Protein AF-A0A4P7NX22-F1 (afdb_monomer)

Organism: Pyricularia oryzae (NCBI:txid318829)

Solvent-accessible surface area (backbone atoms only — not comparable to full-atom values): 8714 Å² total; per-residue (Å²): 142,81,87,80,81,76,83,66,70,64,61,62,64,61,59,71,66,60,75,72,75,70,81,75,67,77,67,79,34,65,34,40,32,27,63,70,50,69,69,62,35,51,74,52,48,17,48,28,57,76,39,20,75,77,36,66,87,38,42,28,25,34,30,74,44,62,66,64,42,49,56,50,46,44,70,78,40,64,80,51,58,35,30,36,38,38,45,44,50,52,32,59,65,42,36,50,27,45,52,52,47,48,75,69,40,96,62,45,74,42,55,78,43,50,36,38,66,48,21,74,59,27,54,40,48,38,39,40,28,47,29,39,35,42,40,44,70,97,52,81,69,46,75,45,75,39,91,67,39,52,89,67,49,84,134

Radius of gyration: 20.39 Å; Cα contacts (8 Å, |Δi|>4): 251; chains: 1; bounding box: 40×79×35 Å

pLDDT: mean 80.15, std 18.26, range [34.97, 96.5]

Secondary structure (DSSP, 8-state):
------TTHHHHHSGGG-------SS-S---EEES--HHHHHHTTEESHHHHTT-TT-EEEE-S-HHHHHHHHHHH-TT--EEEEEE-TT-HHHHHHHHHHHHH-TTTT-S-EEHHHHHHH--EEGGGEEEEEEE-TTS--EEEE-TT----S--

Mean predicted aligned error: 10.43 Å

Foldseek 3Di:
DDDDDDPPVVVVVVVVPPPPPPPPDQQQWKKKKWLDDPVLCVVVQHQALVSCVVCQQIWIAIDSDPVLRVVQCCVVPVQGKMKIWTFGCLPVQQVVLVVVVCVVDPCRRDGRHGSNVSNVRGDGGLLRTQWMWIDGRPDDIDIDGRPSHDHNDDD

Nearest PDB structures (foldseek):
  1s5b-assembly1_A  TM=5.454E-01  e=2.112E-03  Vibrio cholerae
  9d0t-assembly1_I  TM=1.877E-01  e=2.097E+00  Saccharomyces cerevisiae
  4eyy-assembly1_Q  TM=3.035E-01  e=6.833E+00  Legionella pneumophila str. Corby

Sequence (155 aa):
MPLPFPAFGLLLLSLLFCNVVAFTGPPKSIPVATKADPGLIEYYNGFNPKAALRMRQETIGINLDAGALAARWEKQNPQAIFYMYHFDSTDETAYAEMVSYVNHIDRWTEIDHDFQQFTLHVHIPWTSIKAHTKFVPGQQPETTENPAWVPKGGE

Structure (mmCIF, N/CA/C/O backbone):
data_AF-A0A4P7NX22-F1
#
_entry.id   AF-A0A4P7NX22-F1
#
loop_
_atom_site.group_PDB
_atom_site.id
_atom_site.type_symbol
_atom_site.label_atom_id
_atom_site.label_alt_id
_atom_site.label_comp_id
_atom_site.label_asym_id
_atom_site.label_entity_id
_atom_site.label_seq_id
_atom_site.pdbx_PDB_ins_code
_atom_site.Cartn_x
_atom_site.Cartn_y
_atom_site.Cartn_z
_atom_site.occupancy
_atom_site.B_iso_or_equiv
_atom_site.auth_seq_id
_atom_site.auth_comp_id
_atom_site.auth_asym_id
_atom_site.auth_atom_id
_atom_site.pdbx_PDB_model_num
ATOM 1 N N . MET A 1 1 ? -22.781 63.445 9.076 1.00 46.41 1 MET A N 1
ATOM 2 C CA . MET A 1 1 ? -22.284 62.065 8.904 1.00 46.41 1 MET A CA 1
ATOM 3 C C . MET A 1 1 ? -23.297 61.275 8.091 1.00 46.41 1 MET A C 1
ATOM 5 O O . MET A 1 1 ? -24.383 61.038 8.605 1.00 46.41 1 MET A O 1
ATOM 9 N N . PRO A 1 2 ? -22.976 60.918 6.840 1.00 45.72 2 PRO A N 1
ATOM 10 C CA . PRO A 1 2 ? -23.604 59.779 6.179 1.00 45.72 2 PRO A CA 1
ATOM 11 C C . PRO A 1 2 ? -22.545 58.796 5.643 1.00 45.72 2 PRO A C 1
ATOM 13 O O . PRO A 1 2 ? -21.565 59.200 5.022 1.00 45.72 2 PRO A O 1
ATOM 16 N N . LEU A 1 3 ? -22.756 57.502 5.879 1.00 56.25 3 LEU A N 1
ATOM 17 C CA . LEU A 1 3 ? -22.168 56.431 5.068 1.00 56.25 3 LEU A CA 1
ATOM 18 C C . LEU A 1 3 ? -23.014 56.278 3.797 1.00 56.25 3 LEU A C 1
ATOM 20 O O . LEU A 1 3 ? -24.237 56.428 3.861 1.00 56.25 3 LEU A O 1
ATOM 24 N N . PRO A 1 4 ? -22.390 55.919 2.666 1.00 52.97 4 PRO A N 1
ATOM 25 C CA . PRO A 1 4 ? -22.757 54.624 2.110 1.00 52.97 4 PRO A CA 1
ATOM 26 C C . PRO A 1 4 ? -21.563 53.820 1.581 1.00 52.97 4 PRO A C 1
ATOM 28 O O . PRO A 1 4 ? -20.581 54.337 1.056 1.00 52.97 4 PRO A O 1
ATOM 31 N N . PHE A 1 5 ? -21.719 52.510 1.737 1.00 56.72 5 PHE A N 1
ATOM 32 C CA . PHE A 1 5 ? -20.984 51.424 1.101 1.00 56.72 5 PHE A CA 1
ATOM 33 C C . PHE A 1 5 ? -20.751 51.623 -0.413 1.00 56.72 5 PHE A C 1
ATOM 35 O O . PHE A 1 5 ? -21.540 52.280 -1.091 1.00 56.72 5 PHE A O 1
ATOM 42 N N . PRO A 1 6 ? -19.790 50.874 -0.980 1.00 50.94 6 PRO A N 1
ATOM 43 C CA . PRO A 1 6 ? -20.258 49.733 -1.758 1.00 50.94 6 PRO A CA 1
ATOM 44 C C . PRO A 1 6 ? -19.593 48.428 -1.310 1.00 50.94 6 PRO A C 1
ATOM 46 O O . PRO A 1 6 ? -18.426 48.158 -1.581 1.00 50.94 6 PRO A O 1
ATOM 49 N N . ALA A 1 7 ? -20.405 47.554 -0.712 1.00 53.84 7 ALA A N 1
ATOM 50 C CA . ALA A 1 7 ? -20.136 46.136 -0.465 1.00 53.84 7 ALA A CA 1
ATOM 51 C C . ALA A 1 7 ? -20.106 45.309 -1.770 1.00 53.84 7 ALA A C 1
ATOM 53 O O . ALA A 1 7 ? -20.388 44.118 -1.761 1.00 53.84 7 ALA A O 1
ATOM 54 N N . PHE A 1 8 ? -19.783 45.935 -2.903 1.00 48.47 8 PHE A N 1
ATOM 55 C CA . PHE A 1 8 ? -19.725 45.281 -4.208 1.00 48.47 8 PHE A CA 1
ATOM 56 C C . PHE A 1 8 ? -18.301 44.840 -4.576 1.00 48.47 8 PHE A C 1
ATOM 58 O O . PHE A 1 8 ? -18.129 43.896 -5.338 1.00 48.47 8 PHE A O 1
ATOM 65 N N . GLY A 1 9 ? -17.271 45.465 -3.991 1.00 44.88 9 GLY A N 1
ATOM 66 C CA . GLY A 1 9 ? -15.870 45.107 -4.256 1.00 44.88 9 GLY A CA 1
ATOM 67 C C . GLY A 1 9 ? -15.403 43.815 -3.572 1.00 44.88 9 GLY A C 1
ATOM 68 O O . GLY A 1 9 ? -14.474 43.171 -4.044 1.00 44.88 9 GLY A O 1
ATOM 69 N N . LEU A 1 10 ? -16.057 43.403 -2.481 1.00 48.59 10 LEU A N 1
ATOM 70 C CA . LEU A 1 10 ? -15.641 42.239 -1.683 1.00 48.59 10 LEU A CA 1
ATOM 71 C C . LEU A 1 10 ? -16.224 40.904 -2.173 1.00 48.59 10 LEU A C 1
ATOM 73 O O . LEU A 1 10 ? -15.688 39.847 -1.841 1.00 48.59 10 LEU A O 1
ATOM 77 N N . LEU A 1 11 ? -17.277 40.932 -2.997 1.00 46.03 11 LEU A N 1
ATOM 78 C CA . LEU A 1 11 ? -17.903 39.707 -3.508 1.00 46.03 11 LEU A CA 1
ATOM 79 C C . LEU A 1 11 ? -17.136 39.105 -4.703 1.00 46.03 11 LEU A C 1
ATOM 81 O O . LEU A 1 11 ? -17.191 37.905 -4.945 1.00 46.03 11 LEU A O 1
ATOM 85 N N . LEU A 1 12 ? -16.361 39.924 -5.421 1.00 46.25 12 LEU A N 1
ATOM 86 C CA . LEU A 1 12 ? -15.504 39.469 -6.523 1.00 46.25 12 LEU A CA 1
ATOM 87 C C . LEU A 1 12 ? -14.169 38.883 -6.039 1.00 46.25 12 LEU A C 1
ATOM 89 O O . LEU A 1 12 ? -13.617 38.010 -6.701 1.00 46.25 12 LEU A O 1
ATOM 93 N N . LEU A 1 13 ? -13.685 39.283 -4.856 1.00 46.38 13 LEU A N 1
ATOM 94 C CA . LEU A 1 13 ? -12.477 38.693 -4.264 1.00 46.38 13 LEU A CA 1
ATOM 95 C C . LEU A 1 13 ? -12.725 37.305 -3.647 1.00 46.38 13 LEU A C 1
ATOM 97 O O . LEU A 1 13 ? -11.787 36.535 -3.472 1.00 46.38 13 LEU A O 1
ATOM 101 N N . SER A 1 14 ? -13.980 36.967 -3.339 1.00 45.31 14 SER A N 1
ATOM 102 C CA . SER A 1 14 ? -14.364 35.650 -2.809 1.00 45.31 14 SER A CA 1
ATOM 103 C C . SER A 1 14 ? -14.545 34.589 -3.903 1.00 45.31 14 SER A C 1
ATOM 105 O O . SER A 1 14 ? -14.452 33.401 -3.611 1.00 45.31 14 SER A O 1
ATOM 107 N N . LEU A 1 15 ? -14.708 34.993 -5.169 1.00 46.97 15 LEU A N 1
ATOM 108 C CA . LEU A 1 15 ? -14.747 34.078 -6.320 1.00 46.97 15 LEU A CA 1
ATOM 109 C C . LEU A 1 15 ? -13.350 33.679 -6.830 1.00 46.97 15 LEU A C 1
ATOM 111 O O . LEU A 1 15 ? -13.220 32.701 -7.559 1.00 46.97 15 LEU A O 1
ATOM 115 N N . LEU A 1 16 ? -12.290 34.371 -6.401 1.00 43.59 16 LEU A N 1
ATOM 116 C CA . LEU A 1 16 ? -10.900 33.984 -6.688 1.00 43.59 16 LEU A CA 1
ATOM 117 C C . LEU A 1 16 ? -10.394 32.822 -5.816 1.00 43.59 16 LEU A C 1
ATOM 119 O O . LEU A 1 16 ? -9.335 32.272 -6.097 1.00 43.59 16 LEU A O 1
ATOM 123 N N . PHE A 1 17 ? -11.174 32.403 -4.815 1.00 44.94 17 PHE A N 1
ATOM 124 C CA . PHE A 1 17 ? -10.965 31.152 -4.078 1.00 44.94 17 PHE A CA 1
ATOM 125 C C . PHE A 1 17 ? -11.860 30.018 -4.591 1.00 44.94 17 PHE A C 1
ATOM 127 O O . PHE A 1 17 ? -12.078 29.027 -3.890 1.00 44.94 17 PHE A O 1
ATOM 134 N N . CYS A 1 18 ? -12.364 30.113 -5.827 1.00 38.66 18 CYS A N 1
ATOM 135 C CA . CYS A 1 18 ? -12.659 28.904 -6.582 1.00 38.66 18 CYS A CA 1
ATOM 136 C C . CYS A 1 18 ? -11.335 28.154 -6.716 1.00 38.66 18 CYS A C 1
ATOM 138 O O . CYS A 1 18 ? -10.519 28.477 -7.575 1.00 38.66 18 CYS A O 1
ATOM 140 N N . ASN A 1 19 ? -11.122 27.204 -5.803 1.00 38.56 19 ASN A N 1
ATOM 141 C CA . ASN A 1 19 ? -10.106 26.173 -5.882 1.00 38.56 19 ASN A CA 1
ATOM 142 C C . ASN A 1 19 ? -10.212 25.536 -7.267 1.00 38.56 19 ASN A C 1
ATOM 144 O O . ASN A 1 19 ? -10.948 24.573 -7.481 1.00 38.56 19 ASN A O 1
ATOM 148 N N . VAL A 1 20 ? -9.472 26.092 -8.220 1.00 39.66 20 VAL A N 1
ATOM 149 C CA . VAL A 1 20 ? -8.947 25.330 -9.331 1.00 39.66 20 VAL A CA 1
ATOM 150 C C . VAL A 1 20 ? -8.065 24.310 -8.635 1.00 39.66 20 VAL A C 1
ATOM 152 O O . VAL A 1 20 ? -6.922 24.594 -8.285 1.00 39.66 20 VAL A O 1
ATOM 155 N N . VAL A 1 21 ? -8.637 23.141 -8.346 1.00 39.41 21 VAL A N 1
ATOM 156 C CA . VAL A 1 21 ? -7.858 21.927 -8.154 1.00 39.41 21 VAL A CA 1
ATOM 157 C C . VAL A 1 21 ? -7.193 21.731 -9.504 1.00 39.41 21 VAL A C 1
ATOM 159 O O . VAL A 1 21 ? -7.748 21.129 -10.419 1.00 39.41 21 VAL A O 1
ATOM 162 N N . ALA A 1 22 ? -6.059 22.405 -9.679 1.00 36.00 22 ALA A N 1
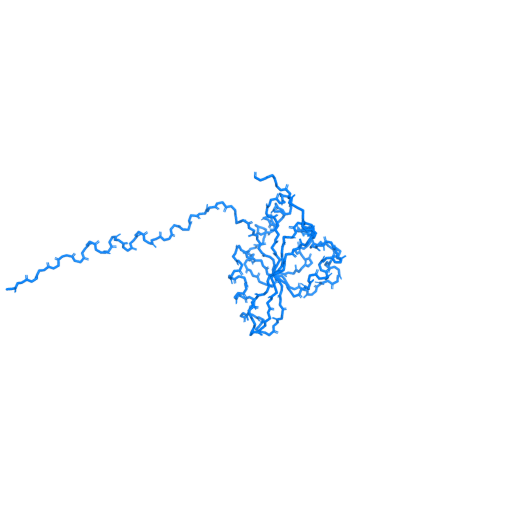ATOM 163 C CA . ALA A 1 22 ? -5.195 22.199 -10.807 1.00 36.00 22 ALA A CA 1
ATOM 164 C C . ALA A 1 22 ? -4.865 20.714 -10.750 1.00 36.00 22 ALA A C 1
ATOM 166 O O . ALA A 1 22 ? -4.280 20.239 -9.778 1.00 36.00 22 ALA A O 1
ATOM 167 N N . PHE A 1 23 ? -5.327 19.972 -11.749 1.00 38.12 23 PHE A N 1
ATOM 168 C CA . PHE A 1 23 ? -4.946 18.587 -11.936 1.00 38.12 23 PHE A CA 1
ATOM 169 C C . PHE A 1 23 ? -3.466 18.612 -12.342 1.00 38.12 23 PHE A C 1
ATOM 171 O O . PHE A 1 23 ? -3.120 18.668 -13.521 1.00 38.12 23 PHE A O 1
ATOM 178 N N . THR A 1 24 ? -2.582 18.730 -11.350 1.00 34.97 24 THR A N 1
ATOM 179 C CA . THR A 1 24 ? -1.130 18.793 -11.515 1.00 34.97 24 THR A CA 1
ATOM 180 C C . THR A 1 24 ? -0.616 17.386 -11.763 1.00 34.97 24 THR A C 1
ATOM 182 O O . THR A 1 24 ? -0.024 16.771 -10.883 1.00 34.97 24 THR A O 1
ATOM 185 N N . GLY A 1 25 ? -0.888 16.869 -12.958 1.00 36.19 25 GLY A N 1
ATOM 186 C CA . GLY A 1 25 ? -0.442 15.548 -13.373 1.00 36.19 25 GLY A CA 1
ATOM 187 C C . GLY A 1 25 ? -0.974 14.399 -12.505 1.00 36.19 25 GLY A C 1
ATOM 188 O O . GLY A 1 25 ? -1.773 14.596 -11.586 1.00 36.19 25 GLY A O 1
ATOM 189 N N . PRO A 1 26 ? -0.562 13.170 -12.826 1.00 39.62 26 PRO A N 1
ATOM 190 C CA . PRO A 1 26 ? -0.878 12.008 -12.016 1.00 39.62 26 PRO A CA 1
ATOM 191 C C . PRO A 1 26 ? -0.304 12.176 -10.592 1.00 39.62 26 PRO A C 1
ATOM 193 O O . PRO A 1 26 ? 0.778 12.752 -10.438 1.00 39.62 26 PRO A O 1
ATOM 196 N N . PRO A 1 27 ? -0.983 11.701 -9.535 1.00 48.03 27 PRO A N 1
ATOM 197 C CA . PRO A 1 27 ? -0.478 11.826 -8.172 1.00 48.03 27 PRO A CA 1
ATOM 198 C C . PRO A 1 27 ? 0.883 11.138 -8.021 1.00 48.03 27 PRO A C 1
ATOM 200 O O . PRO A 1 27 ? 1.096 10.030 -8.521 1.00 48.03 27 PRO A O 1
ATOM 203 N N . LYS A 1 28 ? 1.797 11.813 -7.305 1.00 54.56 28 LYS A N 1
ATOM 204 C CA . LYS A 1 28 ? 3.196 11.396 -7.088 1.00 54.56 28 LYS A CA 1
ATOM 205 C C . LYS A 1 28 ? 3.346 10.082 -6.309 1.00 54.56 28 LYS A C 1
ATOM 207 O O . LYS A 1 28 ? 4.455 9.566 -6.234 1.00 54.56 28 LYS A O 1
ATOM 212 N N . SER A 1 29 ? 2.277 9.532 -5.748 1.00 64.56 29 SER A N 1
ATOM 213 C CA . SER A 1 29 ? 2.162 8.137 -5.313 1.00 64.56 29 SER A CA 1
ATOM 214 C C . SER A 1 29 ? 0.682 7.816 -5.093 1.00 64.56 29 SER A C 1
ATOM 216 O O . SER A 1 29 ? -0.110 8.712 -4.803 1.00 64.56 29 SER A O 1
ATOM 218 N N . ILE A 1 30 ? 0.298 6.550 -5.252 1.00 78.44 30 ILE A N 1
ATOM 219 C CA . ILE A 1 30 ? -1.055 6.070 -4.947 1.00 78.44 30 ILE A CA 1
ATOM 220 C C . ILE A 1 30 ? -0.928 5.173 -3.706 1.00 78.44 30 ILE A C 1
ATOM 222 O O . ILE A 1 30 ? -0.555 4.012 -3.837 1.00 78.44 30 ILE A O 1
ATOM 226 N N . PRO A 1 31 ? -1.120 5.680 -2.480 1.00 88.19 31 PRO A N 1
ATOM 227 C CA . PRO A 1 31 ? -0.957 4.861 -1.283 1.00 88.19 31 PRO A CA 1
ATOM 228 C C . PRO A 1 31 ? -1.905 3.655 -1.268 1.00 88.19 31 PRO A C 1
ATOM 230 O O . PRO A 1 31 ? -3.081 3.759 -1.627 1.00 88.19 31 PRO A O 1
ATOM 233 N N . VAL A 1 32 ? -1.387 2.524 -0.784 1.00 91.94 32 VAL A N 1
ATOM 234 C CA . VAL A 1 32 ? -2.155 1.292 -0.557 1.00 91.94 32 VAL A CA 1
ATOM 235 C C . VAL A 1 32 ? -2.204 1.017 0.940 1.00 91.94 32 VAL A C 1
ATOM 237 O O . VAL A 1 32 ? -1.162 0.863 1.571 1.00 91.94 32 VAL A O 1
ATOM 240 N N . ALA A 1 33 ? -3.398 0.953 1.520 1.00 93.94 33 ALA A N 1
ATOM 241 C CA . ALA A 1 33 ? -3.606 0.653 2.933 1.00 93.94 33 ALA A CA 1
ATOM 242 C C . ALA A 1 33 ? -4.153 -0.766 3.134 1.00 93.94 33 ALA A C 1
ATOM 244 O O . ALA A 1 33 ? -5.046 -1.184 2.408 1.00 93.94 33 ALA A O 1
ATOM 245 N N . THR A 1 34 ? -3.646 -1.499 4.123 1.00 93.81 34 THR A N 1
ATOM 246 C CA . THR A 1 34 ? -4.056 -2.877 4.453 1.00 93.81 34 THR A CA 1
ATOM 247 C C . THR A 1 34 ? -3.661 -3.217 5.895 1.00 93.81 34 THR A C 1
ATOM 249 O O . THR A 1 34 ? -2.808 -2.550 6.476 1.00 93.81 34 THR A O 1
ATOM 252 N N . LYS A 1 35 ? -4.256 -4.246 6.505 1.00 93.75 35 LYS A N 1
ATOM 253 C CA . LYS A 1 35 ? -3.818 -4.783 7.806 1.00 93.75 35 LYS A CA 1
ATOM 254 C C . LYS A 1 35 ? -2.611 -5.711 7.675 1.00 93.75 35 LYS A C 1
ATOM 256 O O . LYS A 1 35 ? -2.014 -6.042 8.697 1.00 93.75 35 LYS A O 1
ATOM 261 N N . ALA A 1 36 ? -2.239 -6.111 6.456 1.00 92.31 36 ALA A N 1
ATOM 262 C CA . ALA A 1 36 ? -1.044 -6.907 6.218 1.00 92.31 36 ALA A CA 1
ATOM 263 C C . ALA A 1 36 ? 0.202 -6.151 6.690 1.00 92.31 36 ALA A C 1
ATOM 265 O O . ALA A 1 36 ? 0.465 -5.027 6.248 1.00 92.31 36 ALA A O 1
ATOM 266 N N . ASP A 1 37 ? 0.956 -6.766 7.598 1.00 92.88 37 ASP A N 1
ATOM 267 C CA . ASP A 1 37 ? 2.155 -6.165 8.158 1.00 92.88 37 ASP A CA 1
ATOM 268 C C . ASP A 1 37 ? 3.335 -6.202 7.164 1.00 92.88 37 ASP A C 1
ATOM 270 O O . ASP A 1 37 ? 3.380 -7.056 6.270 1.00 92.88 37 ASP A O 1
ATOM 274 N N . PRO A 1 38 ? 4.316 -5.295 7.315 1.00 94.31 38 PRO A N 1
ATOM 275 C CA . PRO A 1 38 ? 5.439 -5.176 6.392 1.00 94.31 38 PRO A CA 1
ATOM 276 C C . PRO A 1 38 ? 6.275 -6.448 6.273 1.00 94.31 38 PRO A C 1
ATOM 278 O O . PRO A 1 38 ? 6.761 -6.733 5.184 1.00 94.31 38 PRO A O 1
ATOM 281 N N . GLY A 1 39 ? 6.408 -7.235 7.347 1.00 94.44 39 GLY A N 1
ATOM 282 C CA . GLY A 1 39 ? 7.170 -8.482 7.321 1.00 94.44 39 GLY A CA 1
ATOM 283 C C . GLY A 1 39 ? 6.511 -9.533 6.430 1.00 94.44 39 GLY A C 1
ATOM 284 O O . GLY A 1 39 ? 7.197 -10.269 5.719 1.00 94.44 39 GLY A O 1
ATOM 285 N N . LEU A 1 40 ? 5.176 -9.571 6.400 1.00 93.06 40 LEU A N 1
ATOM 286 C CA . LEU A 1 40 ? 4.431 -10.435 5.487 1.00 93.06 40 LEU A CA 1
ATOM 287 C C . LEU A 1 40 ? 4.586 -9.992 4.026 1.00 93.06 40 LEU A C 1
ATOM 289 O O . LEU A 1 40 ? 4.812 -10.831 3.152 1.00 93.06 40 LEU A O 1
ATOM 293 N N . ILE A 1 41 ? 4.483 -8.688 3.758 1.00 94.81 41 ILE A N 1
ATOM 294 C CA . ILE A 1 41 ? 4.662 -8.140 2.407 1.00 94.81 41 ILE A CA 1
ATOM 295 C C . ILE A 1 41 ? 6.101 -8.363 1.918 1.00 94.81 41 ILE A C 1
ATOM 297 O O . ILE A 1 41 ? 6.297 -8.821 0.793 1.00 94.81 41 ILE A O 1
ATOM 301 N N . GLU A 1 42 ? 7.104 -8.132 2.765 1.00 95.38 42 GLU A N 1
ATOM 302 C CA . GLU A 1 42 ? 8.515 -8.410 2.476 1.00 95.38 42 GLU A CA 1
ATOM 303 C C . GLU A 1 42 ? 8.756 -9.898 2.191 1.00 95.38 42 GLU A C 1
ATOM 305 O O . GLU A 1 42 ? 9.381 -10.235 1.184 1.00 95.38 42 GLU A O 1
ATOM 310 N N . TYR A 1 43 ? 8.209 -10.800 3.013 1.00 94.56 43 TYR A N 1
ATOM 311 C CA . TYR A 1 43 ? 8.358 -12.248 2.834 1.00 94.56 43 TYR A CA 1
ATOM 312 C C . TYR A 1 43 ? 7.889 -12.723 1.450 1.00 94.56 43 TYR A C 1
ATOM 314 O O . TYR A 1 43 ? 8.502 -13.607 0.848 1.00 94.56 43 TYR A O 1
ATOM 322 N N . TYR A 1 44 ? 6.820 -12.121 0.918 1.00 94.06 44 TYR A N 1
ATOM 323 C CA . TYR A 1 44 ? 6.325 -12.414 -0.428 1.00 94.06 44 TYR A CA 1
ATOM 324 C C . TYR A 1 44 ? 6.965 -11.570 -1.530 1.00 94.06 44 TYR A C 1
ATOM 326 O O . TYR A 1 44 ? 6.598 -11.736 -2.693 1.00 94.06 44 TYR A O 1
ATOM 334 N N . ASN A 1 45 ? 7.945 -10.728 -1.205 1.00 94.88 45 ASN A N 1
ATOM 335 C CA . ASN A 1 45 ? 8.598 -9.792 -2.114 1.00 94.88 45 ASN A CA 1
ATOM 336 C C . ASN A 1 45 ? 7.629 -8.762 -2.731 1.00 94.88 45 ASN A C 1
ATOM 338 O O . ASN A 1 45 ? 7.751 -8.395 -3.901 1.00 94.88 45 ASN A O 1
ATOM 342 N N . GLY A 1 46 ? 6.666 -8.289 -1.940 1.00 94.25 46 GLY A N 1
ATOM 343 C CA . GLY A 1 46 ? 5.742 -7.216 -2.296 1.00 94.25 46 GLY A CA 1
ATOM 344 C C . GLY A 1 46 ? 4.294 -7.665 -2.498 1.00 94.25 46 GLY A C 1
ATOM 345 O O . GLY A 1 46 ? 3.873 -8.740 -2.064 1.00 94.25 46 GLY A O 1
ATOM 346 N N . PHE A 1 47 ? 3.521 -6.823 -3.181 1.00 93.56 47 PHE A N 1
ATOM 347 C CA . PHE A 1 47 ? 2.135 -7.095 -3.553 1.00 93.56 47 PHE A CA 1
ATOM 348 C C . PHE A 1 47 ? 2.118 -7.902 -4.845 1.00 93.56 47 PHE A C 1
ATOM 350 O O . PHE A 1 47 ? 2.478 -7.387 -5.899 1.00 93.56 47 PHE A O 1
ATOM 357 N N . ASN A 1 48 ? 1.759 -9.183 -4.764 1.00 91.38 48 ASN A N 1
ATOM 358 C CA . ASN A 1 48 ? 1.700 -10.075 -5.920 1.00 91.38 48 ASN A CA 1
ATOM 359 C C . ASN A 1 48 ? 0.762 -11.276 -5.666 1.00 91.38 48 ASN A C 1
ATOM 361 O O . ASN A 1 48 ? 0.399 -11.544 -4.513 1.00 91.38 48 ASN A O 1
ATOM 365 N N . PRO A 1 49 ? 0.416 -12.060 -6.706 1.00 87.19 49 PRO A N 1
ATOM 366 C CA . PRO A 1 49 ? -0.505 -13.188 -6.583 1.00 87.19 49 PRO A CA 1
ATOM 367 C C . PRO A 1 49 ? -0.072 -14.276 -5.592 1.00 87.19 49 PRO A C 1
ATOM 369 O O . PRO A 1 49 ? -0.920 -14.982 -5.047 1.00 87.19 49 PRO A O 1
ATOM 372 N N . LYS A 1 50 ? 1.233 -14.450 -5.325 1.00 87.56 50 LYS A N 1
ATOM 373 C CA . LYS A 1 50 ? 1.687 -15.426 -4.316 1.00 87.56 50 LYS A CA 1
ATOM 374 C C . LYS A 1 50 ? 1.299 -14.968 -2.912 1.00 87.56 50 LYS A C 1
ATOM 376 O O . LYS A 1 50 ? 0.850 -15.788 -2.114 1.00 87.56 50 LYS A O 1
ATOM 381 N N . ALA A 1 51 ? 1.417 -13.669 -2.646 1.00 85.88 51 ALA A N 1
ATOM 382 C CA . ALA A 1 51 ? 1.008 -13.044 -1.394 1.00 85.88 51 ALA A CA 1
ATOM 383 C C . ALA A 1 51 ? -0.517 -13.184 -1.177 1.00 85.88 51 ALA A C 1
ATOM 385 O O . ALA A 1 51 ? -0.977 -13.542 -0.088 1.00 85.88 51 ALA A O 1
ATOM 386 N N . ALA A 1 52 ? -1.300 -13.040 -2.253 1.00 82.12 52 ALA A N 1
ATOM 387 C CA . ALA A 1 52 ? -2.756 -13.196 -2.247 1.00 82.12 52 ALA A CA 1
ATOM 388 C C . ALA A 1 52 ? -3.243 -14.549 -1.728 1.00 82.12 52 ALA A C 1
ATOM 390 O O . ALA A 1 52 ? -4.267 -14.634 -1.055 1.00 82.12 52 ALA A O 1
ATOM 391 N N . LEU A 1 53 ? -2.504 -15.628 -2.009 1.00 80.62 53 LEU A N 1
ATOM 392 C CA . LEU A 1 53 ? -2.898 -16.974 -1.591 1.00 80.62 53 LEU A CA 1
ATOM 393 C C . LEU A 1 53 ? -2.972 -17.121 -0.068 1.00 80.62 53 LEU A C 1
ATOM 395 O O . LEU A 1 53 ? -3.719 -17.982 0.402 1.00 80.62 53 LEU A O 1
ATOM 399 N N . ARG A 1 54 ? -2.223 -16.304 0.684 1.00 82.00 54 ARG A N 1
ATOM 400 C CA . ARG A 1 54 ? -2.275 -16.256 2.152 1.00 82.00 54 ARG A CA 1
ATOM 401 C C . ARG A 1 54 ? -3.145 -15.132 2.697 1.00 82.00 54 ARG A C 1
ATOM 403 O O . ARG A 1 54 ? -3.704 -15.303 3.772 1.00 82.00 54 ARG A O 1
ATOM 410 N N . MET A 1 55 ? -3.306 -14.046 1.948 1.00 82.44 55 MET A N 1
ATOM 411 C CA . MET A 1 55 ? -4.063 -12.852 2.342 1.00 82.44 55 MET A CA 1
ATOM 412 C C . MET A 1 55 ? -5.455 -12.786 1.691 1.00 82.44 55 MET A C 1
ATOM 414 O O . MET A 1 55 ? -5.970 -11.713 1.415 1.00 82.44 55 MET A O 1
ATOM 418 N N . ARG A 1 56 ? -6.092 -13.937 1.437 1.00 72.75 56 ARG A N 1
ATOM 419 C CA . ARG A 1 56 ? -7.351 -14.025 0.664 1.00 72.75 56 ARG A CA 1
ATOM 420 C C . ARG A 1 56 ? -8.539 -13.262 1.254 1.00 72.75 56 ARG A C 1
ATOM 422 O O . ARG A 1 56 ? -9.510 -13.048 0.552 1.00 72.75 56 ARG A O 1
ATOM 429 N N . GLN A 1 57 ? -8.511 -12.955 2.546 1.00 81.25 57 GLN A N 1
ATOM 430 C CA . GLN A 1 57 ? -9.570 -12.197 3.228 1.00 81.25 57 GLN A CA 1
ATOM 431 C C . GLN A 1 57 ? -9.117 -10.781 3.588 1.00 81.25 57 GLN A C 1
ATOM 433 O O . GLN A 1 57 ? -9.808 -10.075 4.320 1.00 81.25 57 GLN A O 1
ATOM 438 N N . GLU A 1 58 ? -7.932 -10.391 3.126 1.00 86.81 58 GLU A N 1
ATOM 439 C CA . GLU A 1 58 ? -7.381 -9.084 3.407 1.00 86.81 58 GLU A CA 1
ATOM 440 C C . GLU A 1 58 ? -8.048 -8.046 2.509 1.00 86.81 58 GLU A C 1
ATOM 442 O O . GLU A 1 58 ? -8.198 -8.230 1.299 1.00 86.81 58 GLU A O 1
ATOM 447 N N . THR A 1 59 ? -8.454 -6.947 3.129 1.00 89.31 59 THR A N 1
ATOM 448 C CA . THR A 1 59 ? -9.028 -5.800 2.438 1.00 89.31 59 THR A CA 1
ATOM 449 C C . THR A 1 59 ? -7.945 -4.773 2.198 1.00 89.31 59 THR A C 1
ATOM 451 O O . THR A 1 59 ? -7.128 -4.507 3.088 1.00 89.31 59 THR A O 1
ATOM 454 N N . ILE A 1 60 ? -7.982 -4.140 1.036 1.00 90.19 60 ILE A N 1
ATOM 455 C CA . ILE A 1 60 ? -7.115 -3.014 0.736 1.00 90.19 60 ILE A CA 1
ATOM 456 C C . ILE A 1 60 ? -7.935 -1.747 0.530 1.00 90.19 60 ILE A C 1
ATOM 458 O O . ILE A 1 60 ? -9.032 -1.759 -0.027 1.00 90.19 60 ILE A O 1
ATOM 462 N N . GLY A 1 61 ? -7.360 -0.628 0.945 1.00 89.50 61 GLY A N 1
ATOM 463 C CA . GLY A 1 61 ? -7.819 0.689 0.550 1.00 89.50 61 GLY A CA 1
ATOM 464 C C . GLY A 1 61 ? -6.829 1.359 -0.372 1.00 89.50 61 GLY A C 1
ATOM 465 O O . GLY A 1 61 ? -5.621 1.273 -0.167 1.00 89.50 61 GLY A O 1
ATOM 466 N N . ILE A 1 62 ? -7.364 2.037 -1.378 1.00 85.94 62 ILE A N 1
ATOM 467 C CA . ILE A 1 62 ? -6.589 2.790 -2.354 1.00 85.94 62 ILE A CA 1
ATOM 468 C C . ILE A 1 62 ? -7.159 4.204 -2.388 1.00 85.94 62 ILE A C 1
ATOM 470 O O . ILE A 1 62 ? -8.371 4.415 -2.352 1.00 85.94 62 ILE A O 1
ATOM 474 N N . ASN A 1 63 ? -6.287 5.206 -2.403 1.00 80.75 63 ASN A N 1
ATOM 475 C CA . ASN A 1 63 ? -6.700 6.584 -2.636 1.00 80.75 63 ASN A CA 1
ATOM 476 C C . ASN A 1 63 ? -5.550 7.378 -3.264 1.00 80.75 63 ASN A C 1
ATOM 478 O O . ASN A 1 63 ? -4.402 6.965 -3.163 1.00 80.75 63 ASN A O 1
ATOM 482 N N . LEU A 1 64 ? -5.840 8.526 -3.879 1.00 74.25 64 LEU A N 1
ATOM 483 C CA . LEU A 1 64 ? -4.804 9.455 -4.346 1.00 74.25 64 LEU A CA 1
ATOM 484 C C . LEU A 1 64 ? -4.247 10.288 -3.189 1.00 74.25 64 LEU A C 1
ATOM 486 O O . LEU A 1 64 ? -3.142 10.807 -3.291 1.00 74.25 64 LEU A O 1
ATOM 490 N N . ASP A 1 65 ? -5.011 10.415 -2.101 1.00 83.00 65 ASP A N 1
ATOM 491 C CA . ASP A 1 65 ? -4.610 11.151 -0.908 1.00 83.00 65 ASP A CA 1
ATOM 492 C C . ASP A 1 65 ? -4.458 10.219 0.303 1.00 83.00 65 ASP A C 1
ATOM 494 O O . ASP A 1 65 ? -5.402 9.543 0.725 1.00 83.00 65 ASP A O 1
ATOM 498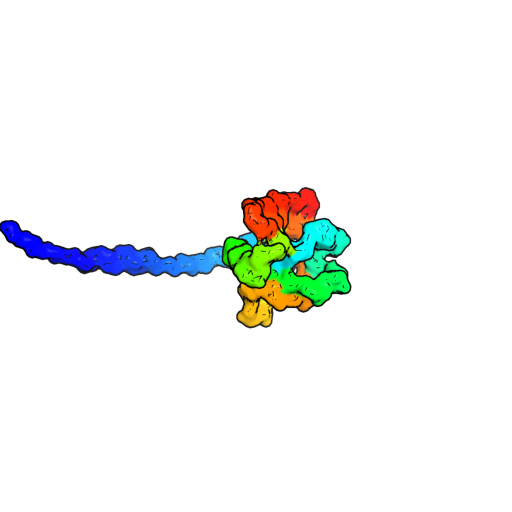 N N . ALA A 1 66 ? -3.253 10.202 0.874 1.00 85.31 66 ALA A N 1
ATOM 499 C CA . ALA A 1 66 ? -2.910 9.380 2.032 1.00 85.31 66 ALA A CA 1
ATOM 500 C C . ALA A 1 66 ? -3.710 9.772 3.286 1.00 85.31 66 ALA A C 1
ATOM 502 O O . ALA A 1 66 ? -4.160 8.899 4.028 1.00 85.31 66 ALA A O 1
ATOM 503 N N . GLY A 1 67 ? -3.933 11.070 3.515 1.00 86.44 67 GLY A N 1
ATOM 504 C CA . GLY A 1 67 ? -4.676 11.556 4.680 1.00 86.44 67 GLY A CA 1
ATOM 505 C C . GLY A 1 67 ? -6.146 11.137 4.639 1.00 86.44 67 GLY A C 1
ATOM 506 O O . GLY A 1 67 ? -6.683 10.620 5.619 1.00 86.44 67 GLY A O 1
ATOM 507 N N . ALA A 1 68 ? -6.785 11.285 3.481 1.00 86.38 68 ALA A N 1
ATOM 508 C CA . ALA A 1 68 ? -8.155 10.859 3.237 1.00 86.38 68 ALA A CA 1
ATOM 509 C C . ALA A 1 68 ? -8.306 9.337 3.346 1.00 86.38 68 ALA A C 1
ATOM 511 O O . ALA A 1 68 ? -9.319 8.861 3.868 1.00 86.38 68 ALA A O 1
ATOM 512 N N . LEU A 1 69 ? -7.310 8.572 2.883 1.00 88.75 69 LEU A N 1
ATOM 513 C CA . LEU A 1 69 ? -7.286 7.119 3.031 1.00 88.75 69 LEU A CA 1
ATOM 514 C C . LEU A 1 69 ? -7.201 6.703 4.502 1.00 88.75 69 LEU A C 1
ATOM 516 O O . LEU A 1 69 ? -8.009 5.883 4.937 1.00 88.75 69 LEU A O 1
ATOM 520 N N . ALA A 1 70 ? -6.279 7.295 5.266 1.00 90.12 70 ALA A N 1
ATOM 521 C CA . ALA A 1 70 ? -6.120 7.023 6.694 1.00 90.12 70 ALA A CA 1
ATOM 522 C C . ALA A 1 70 ? -7.403 7.346 7.471 1.00 90.12 70 ALA A C 1
ATOM 524 O O . ALA A 1 70 ? -7.952 6.471 8.138 1.00 90.12 70 ALA A O 1
ATOM 525 N N . ALA A 1 71 ? -7.952 8.554 7.298 1.00 89.81 71 ALA A N 1
ATOM 526 C CA . ALA A 1 71 ? -9.174 8.978 7.981 1.00 89.81 71 ALA A CA 1
ATOM 527 C C . ALA A 1 71 ? -10.373 8.067 7.660 1.00 89.81 71 ALA A C 1
ATOM 529 O O . ALA A 1 71 ? -11.225 7.799 8.511 1.00 89.81 71 ALA A O 1
ATOM 530 N N . ARG A 1 72 ? -10.456 7.564 6.420 1.00 89.12 72 ARG A N 1
ATOM 531 C CA . ARG A 1 72 ? -11.494 6.609 6.014 1.00 89.12 72 ARG A CA 1
ATOM 532 C C . ARG A 1 72 ? -11.299 5.250 6.682 1.00 89.12 72 ARG A C 1
ATOM 534 O O . ARG A 1 72 ? -12.276 4.691 7.181 1.00 89.12 72 ARG A O 1
ATOM 541 N N . TRP A 1 73 ? -10.067 4.748 6.711 1.00 90.44 73 TRP A N 1
ATOM 542 C CA . TRP A 1 73 ? -9.711 3.505 7.392 1.00 90.44 73 TRP A CA 1
ATOM 543 C C . TRP A 1 73 ? -10.047 3.556 8.881 1.00 90.44 73 TRP A C 1
ATOM 545 O O . TRP A 1 73 ? -10.751 2.675 9.371 1.00 90.44 73 TRP A O 1
ATOM 555 N N . GLU A 1 74 ? -9.640 4.619 9.574 1.00 91.12 74 GLU A N 1
ATOM 556 C CA . GLU A 1 74 ? -9.938 4.842 10.993 1.00 91.12 74 GLU A CA 1
ATOM 557 C C . GLU A 1 74 ? -11.446 4.936 11.257 1.00 91.12 74 GLU A C 1
ATOM 559 O O . GLU A 1 74 ? -11.945 4.389 12.237 1.00 91.12 74 GLU A O 1
ATOM 564 N N . LYS A 1 75 ? -12.210 5.573 10.360 1.00 90.75 75 LYS A N 1
ATOM 565 C CA . LYS A 1 75 ? -13.670 5.659 10.494 1.00 90.75 75 LYS A CA 1
ATOM 566 C C . LYS A 1 75 ? -14.355 4.296 10.363 1.00 90.75 75 LYS A C 1
ATOM 568 O O . LYS A 1 75 ? -15.314 4.030 11.084 1.00 90.75 75 LYS A O 1
ATOM 573 N N . GLN A 1 76 ? -13.923 3.465 9.416 1.00 88.88 76 GLN A N 1
ATOM 574 C CA . GLN A 1 76 ? -14.553 2.166 9.152 1.00 88.88 76 GLN A CA 1
ATOM 575 C C . GLN A 1 76 ? -14.045 1.056 10.082 1.00 88.88 76 GLN A C 1
ATOM 577 O O . GLN A 1 76 ? -14.795 0.144 10.419 1.00 88.88 76 GLN A O 1
ATOM 582 N N . ASN A 1 77 ? -12.790 1.145 10.524 1.00 88.69 77 ASN A N 1
ATOM 583 C CA . ASN A 1 77 ? -12.118 0.153 11.356 1.00 88.69 77 ASN A CA 1
ATOM 584 C C . ASN A 1 77 ? -11.439 0.824 12.571 1.00 88.69 77 ASN A C 1
ATOM 586 O O . ASN A 1 77 ? -10.218 0.750 12.707 1.00 88.69 77 ASN A O 1
ATOM 590 N N . PRO A 1 78 ? -12.196 1.442 13.498 1.00 89.00 78 PRO A N 1
ATOM 591 C CA . PRO A 1 78 ? -11.652 2.331 14.539 1.00 89.00 78 PRO A CA 1
ATOM 592 C C . PRO A 1 78 ? -10.722 1.667 15.561 1.00 89.00 78 PRO A C 1
ATOM 594 O O . PRO A 1 78 ? -10.075 2.355 16.343 1.00 89.00 78 PRO A O 1
ATOM 597 N N . GLN A 1 79 ? -10.674 0.337 15.593 1.00 92.06 79 GLN A N 1
ATOM 598 C CA . GLN A 1 79 ? -9.839 -0.443 16.511 1.00 92.06 79 GLN A CA 1
ATOM 599 C C . GLN A 1 79 ? -8.757 -1.249 15.781 1.00 92.06 79 GLN A C 1
ATOM 601 O O . GLN A 1 79 ? 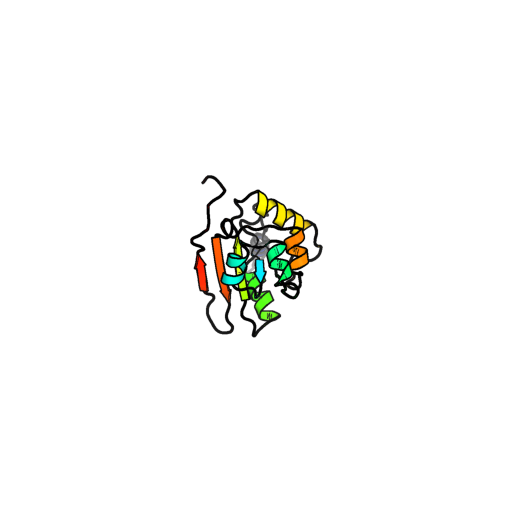-8.012 -1.992 16.417 1.00 92.06 79 GLN A O 1
ATOM 606 N N . ALA A 1 80 ? -8.679 -1.157 14.451 1.00 91.12 80 ALA A N 1
ATOM 607 C CA . ALA A 1 80 ? -7.710 -1.926 13.688 1.00 91.12 80 ALA A CA 1
ATOM 608 C C . ALA A 1 80 ? -6.358 -1.216 13.644 1.00 91.12 80 ALA A C 1
ATOM 610 O O . ALA A 1 80 ? -6.280 -0.008 13.433 1.00 91.12 80 ALA A O 1
ATOM 611 N N . ILE A 1 81 ? -5.294 -2.004 13.770 1.00 95.00 81 ILE A N 1
ATOM 612 C CA . ILE A 1 81 ? -3.972 -1.602 13.299 1.00 95.00 81 ILE A CA 1
ATOM 613 C C . ILE A 1 81 ? -3.959 -1.811 11.787 1.00 95.00 81 ILE A C 1
ATOM 615 O O . ILE A 1 81 ? -4.405 -2.856 11.307 1.00 95.00 81 ILE A O 1
ATOM 619 N N . PHE A 1 82 ? -3.462 -0.827 11.050 1.00 95.62 82 PHE A N 1
ATOM 620 C CA . PHE A 1 82 ? -3.265 -0.943 9.611 1.00 95.62 82 PHE A CA 1
ATOM 621 C C . PHE A 1 82 ? -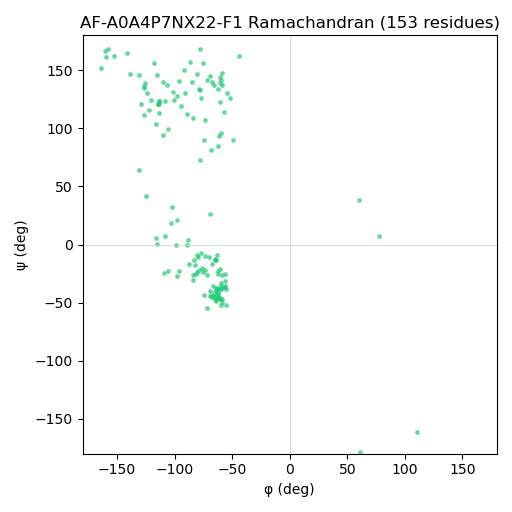1.970 -0.257 9.183 1.00 95.62 82 PHE A C 1
ATOM 623 O O . PHE A 1 82 ? -1.359 0.514 9.927 1.00 95.62 82 PHE A O 1
ATOM 630 N N . TYR A 1 83 ? -1.553 -0.570 7.968 1.00 95.88 83 TYR A N 1
ATOM 631 C CA . TYR A 1 83 ? -0.320 -0.123 7.355 1.00 95.88 83 TYR A CA 1
ATOM 632 C C . TYR A 1 83 ? -0.646 0.530 6.025 1.00 95.88 83 TYR A C 1
ATOM 634 O O . TYR A 1 83 ? -1.486 0.035 5.276 1.00 95.88 83 TYR A O 1
ATOM 642 N N . MET A 1 84 ? 0.024 1.635 5.730 1.00 95.75 84 MET A N 1
ATOM 643 C CA . MET A 1 84 ? -0.061 2.322 4.450 1.00 95.75 84 MET A CA 1
ATOM 644 C C . MET A 1 84 ? 1.284 2.251 3.752 1.00 95.75 84 MET A C 1
ATOM 646 O O . MET A 1 84 ? 2.282 2.716 4.292 1.00 95.75 84 MET A O 1
ATOM 650 N N . TYR A 1 85 ? 1.308 1.674 2.562 1.00 94.56 85 TYR A N 1
ATOM 651 C CA . TYR A 1 85 ? 2.508 1.463 1.772 1.00 94.56 85 TYR A CA 1
ATOM 652 C C . TYR A 1 85 ? 2.650 2.572 0.738 1.00 94.56 85 TYR A C 1
ATOM 654 O O . TYR A 1 85 ? 1.733 2.843 -0.043 1.00 94.56 85 TYR A O 1
ATOM 662 N N . HIS A 1 86 ? 3.825 3.198 0.735 1.00 91.50 86 HIS A N 1
ATOM 663 C CA . HIS A 1 86 ? 4.185 4.287 -0.165 1.00 91.50 86 HIS A CA 1
ATOM 664 C C . HIS A 1 86 ? 5.140 3.743 -1.214 1.00 91.50 86 HIS A C 1
ATOM 666 O O . HIS A 1 86 ? 6.331 3.568 -0.947 1.00 91.50 86 HIS A O 1
ATOM 672 N N . PHE A 1 87 ? 4.623 3.430 -2.397 1.00 89.38 87 PHE A N 1
ATOM 673 C CA . PHE A 1 87 ? 5.458 2.935 -3.482 1.00 89.38 87 PHE A CA 1
ATOM 674 C C . PHE A 1 87 ? 6.065 4.070 -4.311 1.00 89.38 87 PHE A C 1
ATOM 676 O O . PHE A 1 87 ? 5.587 5.207 -4.325 1.00 89.38 87 PHE A O 1
ATOM 683 N N . ASP A 1 88 ? 7.170 3.756 -4.972 1.00 87.38 88 ASP A N 1
ATOM 684 C CA . ASP A 1 88 ? 7.884 4.647 -5.862 1.00 87.38 88 ASP A CA 1
ATOM 685 C C . ASP A 1 88 ? 7.116 4.819 -7.172 1.00 87.38 88 ASP A C 1
ATOM 687 O O . ASP A 1 88 ? 7.095 3.922 -8.007 1.00 87.38 88 ASP A O 1
ATOM 691 N N . SER A 1 89 ? 6.500 5.982 -7.377 1.00 83.19 89 SER A N 1
ATOM 692 C CA . SER A 1 89 ? 5.825 6.304 -8.643 1.00 83.19 89 SER A CA 1
ATOM 693 C C . SER A 1 89 ? 6.764 6.383 -9.844 1.00 83.19 89 SER A C 1
ATOM 695 O O . SER A 1 89 ? 6.284 6.400 -10.973 1.00 83.19 89 SER A O 1
ATOM 697 N N . THR A 1 90 ? 8.082 6.424 -9.621 1.00 85.56 90 THR A N 1
ATOM 698 C CA . THR A 1 90 ? 9.072 6.353 -10.701 1.00 85.56 90 THR A CA 1
ATOM 699 C C . THR A 1 90 ? 9.330 4.924 -11.182 1.00 85.56 90 THR A C 1
ATOM 701 O O . THR A 1 90 ? 9.975 4.734 -12.209 1.00 85.56 90 THR A O 1
ATOM 704 N N . ASP A 1 91 ? 8.802 3.908 -10.489 1.00 88.38 91 ASP A N 1
ATOM 705 C CA . ASP A 1 91 ? 8.670 2.570 -11.060 1.00 88.38 91 ASP A CA 1
ATOM 706 C C . ASP A 1 91 ? 7.519 2.581 -12.072 1.00 88.38 91 ASP A C 1
ATOM 708 O O . ASP A 1 91 ? 6.359 2.353 -11.727 1.00 88.38 91 ASP A O 1
ATOM 712 N N . GLU A 1 92 ? 7.843 2.878 -13.331 1.00 87.94 92 GLU A N 1
ATOM 713 C CA . GLU A 1 92 ? 6.858 3.027 -14.408 1.00 87.94 92 GLU A CA 1
ATOM 714 C C . GLU A 1 92 ? 5.980 1.783 -14.590 1.00 87.94 92 GLU A C 1
ATOM 716 O O . GLU A 1 92 ? 4.809 1.912 -14.946 1.00 87.94 92 GLU A O 1
ATOM 721 N N . THR A 1 93 ? 6.513 0.586 -14.316 1.00 89.81 93 THR A N 1
ATOM 722 C CA . THR A 1 93 ? 5.758 -0.667 -14.466 1.00 89.81 93 THR A CA 1
ATOM 723 C C . THR A 1 93 ? 4.707 -0.780 -13.367 1.00 89.81 93 THR A C 1
ATOM 725 O O . THR A 1 93 ? 3.517 -0.884 -13.666 1.00 89.81 93 THR A O 1
ATOM 728 N N . ALA A 1 94 ? 5.123 -0.680 -12.100 1.00 88.81 94 ALA A N 1
ATOM 729 C CA . ALA A 1 94 ? 4.196 -0.740 -10.970 1.00 88.81 94 ALA A CA 1
ATOM 730 C C . ALA A 1 94 ? 3.184 0.419 -11.006 1.00 88.81 94 ALA A C 1
ATOM 732 O O . ALA A 1 94 ? 2.001 0.243 -10.701 1.00 88.81 94 ALA A O 1
ATOM 733 N N . TYR A 1 95 ? 3.631 1.606 -11.427 1.00 88.81 95 TYR A N 1
ATOM 734 C CA . TYR A 1 95 ? 2.776 2.775 -11.574 1.00 88.81 95 TYR A CA 1
ATOM 735 C C . TYR A 1 95 ? 1.716 2.583 -12.663 1.00 88.81 95 TYR A C 1
ATOM 737 O O . TYR A 1 95 ? 0.537 2.848 -12.421 1.00 88.81 95 TYR A O 1
ATOM 745 N N . ALA A 1 96 ? 2.102 2.085 -13.842 1.00 89.12 96 ALA A N 1
ATOM 746 C CA . ALA A 1 96 ? 1.168 1.825 -14.933 1.00 89.12 96 ALA A CA 1
ATOM 747 C C . ALA A 1 96 ? 0.122 0.765 -14.558 1.00 89.12 96 ALA A C 1
ATOM 749 O O . ALA A 1 96 ? -1.062 0.951 -14.848 1.00 89.12 96 ALA A O 1
ATOM 750 N N . GLU A 1 97 ? 0.527 -0.310 -13.875 1.00 91.44 97 GLU A N 1
ATOM 751 C CA . GLU A 1 97 ? -0.400 -1.335 -13.382 1.00 91.44 97 GLU A CA 1
ATOM 752 C C . GLU A 1 97 ? -1.396 -0.761 -12.365 1.00 91.44 97 GLU A C 1
ATOM 754 O O . GLU A 1 97 ? -2.604 -0.967 -12.501 1.00 91.44 97 GLU A O 1
ATOM 759 N N . MET A 1 98 ? -0.922 0.040 -11.402 1.00 89.31 98 MET A N 1
ATOM 760 C CA . MET A 1 98 ? -1.792 0.709 -10.431 1.00 89.31 98 MET A CA 1
ATOM 761 C C . MET A 1 98 ? -2.788 1.660 -11.107 1.00 89.31 98 MET A C 1
ATOM 763 O O . MET A 1 98 ? -3.979 1.625 -10.802 1.00 89.31 98 MET A O 1
ATOM 767 N N . VAL A 1 99 ? -2.330 2.499 -12.042 1.00 87.00 99 VAL A N 1
ATOM 768 C CA . VAL A 1 99 ? -3.204 3.423 -12.786 1.00 87.00 99 VAL A CA 1
ATOM 769 C C . VAL A 1 99 ? -4.238 2.653 -13.607 1.00 87.00 99 VAL A C 1
ATOM 771 O O . VAL A 1 99 ? -5.411 3.026 -13.618 1.00 87.00 99 VAL A O 1
ATOM 774 N N . SER A 1 100 ? -3.831 1.565 -14.264 1.00 87.50 100 SER A N 1
ATOM 775 C CA . SER A 1 100 ? -4.738 0.688 -15.010 1.00 87.50 100 SER A CA 1
ATOM 776 C C . SER A 1 100 ? -5.828 0.110 -14.104 1.00 87.50 100 SER A C 1
ATOM 778 O O . SER A 1 100 ? -7.011 0.203 -14.428 1.00 87.50 100 SER A O 1
ATOM 780 N N . TYR A 1 101 ? -5.452 -0.403 -12.929 1.00 87.62 101 TYR A N 1
ATOM 781 C CA . TYR A 1 101 ? -6.392 -0.948 -11.951 1.00 87.62 101 TYR A CA 1
ATOM 782 C C . TYR A 1 101 ? -7.365 0.109 -11.414 1.00 87.62 101 TYR A C 1
ATOM 784 O O . TYR A 1 101 ? -8.575 -0.106 -11.420 1.00 87.62 101 TYR A O 1
ATOM 792 N N . VAL A 1 102 ? -6.861 1.282 -11.019 1.00 84.94 102 VAL A N 1
ATOM 793 C CA . VAL A 1 102 ? -7.683 2.403 -10.532 1.00 84.94 102 VAL A CA 1
ATOM 794 C C . VAL A 1 102 ? -8.682 2.878 -11.591 1.00 84.94 102 VAL A C 1
ATOM 796 O O . VAL A 1 102 ? -9.821 3.186 -11.255 1.00 84.94 102 VAL A O 1
ATOM 799 N N . ASN A 1 103 ? -8.287 2.897 -12.867 1.00 83.50 103 ASN A N 1
ATOM 800 C CA . ASN A 1 103 ? -9.183 3.242 -13.974 1.00 83.50 103 ASN A CA 1
ATOM 801 C C . ASN A 1 103 ? -10.196 2.134 -14.304 1.00 83.50 103 ASN A C 1
ATOM 803 O O . ASN A 1 103 ? -11.212 2.414 -14.935 1.00 83.50 103 ASN A O 1
ATOM 807 N N . HIS A 1 104 ? -9.913 0.884 -13.930 1.00 81.75 104 HIS A N 1
ATOM 808 C CA . HIS A 1 104 ? -10.784 -0.260 -14.193 1.00 81.75 104 HIS A CA 1
ATOM 809 C C . HIS A 1 104 ? -11.894 -0.421 -13.147 1.00 81.75 104 HIS A C 1
ATOM 811 O O . HIS A 1 104 ? -12.945 -0.982 -13.450 1.00 81.75 104 HIS A O 1
ATOM 817 N N . ILE A 1 105 ? -11.673 0.055 -11.921 1.00 80.50 105 ILE A N 1
ATOM 818 C CA . ILE A 1 105 ? -12.622 -0.098 -10.816 1.00 80.50 105 ILE A CA 1
ATOM 819 C C . ILE A 1 105 ? -13.440 1.189 -10.609 1.00 80.50 105 ILE A C 1
ATOM 821 O O . ILE A 1 105 ? -12.905 2.265 -10.348 1.00 80.50 105 ILE A O 1
ATOM 825 N N . ASP A 1 106 ? -14.769 1.072 -10.650 1.00 71.88 106 ASP A N 1
ATOM 826 C CA . ASP A 1 106 ? -15.688 2.220 -10.534 1.00 71.88 106 ASP A CA 1
ATOM 827 C C . ASP A 1 106 ? -15.586 2.959 -9.185 1.00 71.88 106 ASP A C 1
ATOM 829 O O . ASP A 1 106 ? -15.955 4.128 -9.065 1.00 71.88 106 ASP A O 1
ATOM 833 N N . ARG A 1 107 ? -15.099 2.275 -8.140 1.00 76.12 107 ARG A N 1
ATOM 834 C CA . ARG A 1 107 ? -15.109 2.747 -6.746 1.00 76.12 107 ARG A CA 1
ATOM 835 C C . ARG A 1 107 ? -13.715 2.736 -6.116 1.00 76.12 107 ARG A C 1
ATOM 837 O O . ARG A 1 107 ? -13.541 2.367 -4.960 1.00 76.12 107 ARG A O 1
ATOM 844 N N . TRP A 1 108 ? -12.699 3.164 -6.863 1.00 70.44 108 TRP A N 1
ATOM 845 C CA . TRP A 1 108 ? -11.298 3.064 -6.430 1.00 70.44 108 TRP A CA 1
ATOM 846 C C . TRP A 1 108 ? -10.982 3.742 -5.091 1.00 70.44 108 TRP A C 1
ATOM 848 O O . TRP A 1 108 ? -10.074 3.292 -4.408 1.00 70.44 108 TRP A O 1
ATOM 858 N N . THR A 1 109 ? -11.744 4.758 -4.664 1.00 71.19 109 THR A N 1
ATOM 859 C CA . THR A 1 109 ? -11.517 5.418 -3.360 1.00 71.19 109 THR A CA 1
ATOM 860 C C . THR A 1 109 ? -11.880 4.551 -2.143 1.00 71.19 109 THR A C 1
ATOM 862 O O . THR A 1 109 ? -11.642 4.960 -1.003 1.00 71.19 109 THR A O 1
ATOM 865 N N . GLU A 1 110 ? -12.541 3.411 -2.3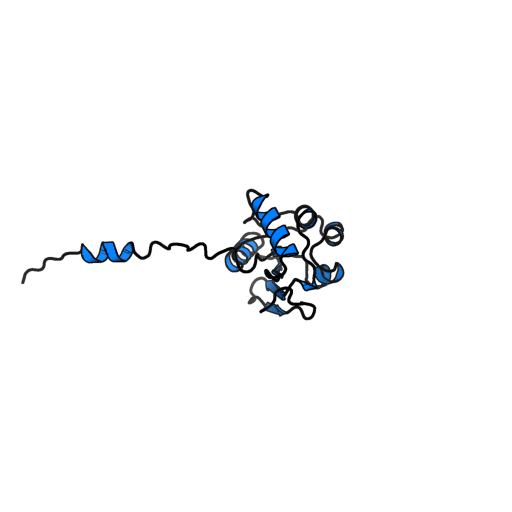33 1.00 77.75 110 GLU A N 1
ATOM 866 C CA . GLU A 1 110 ? -13.057 2.571 -1.245 1.00 77.75 110 GLU A CA 1
ATOM 867 C C . GLU A 1 110 ? -11.975 1.718 -0.572 1.00 77.75 110 GLU A C 1
ATOM 869 O O . GLU A 1 110 ? -10.824 1.700 -1.008 1.00 77.75 110 GLU A O 1
ATOM 874 N N . ILE A 1 111 ? -12.314 1.109 0.572 1.00 76.38 111 ILE A N 1
ATOM 875 C CA . ILE A 1 111 ? -11.367 0.335 1.400 1.00 76.38 111 ILE A CA 1
ATOM 876 C C . ILE A 1 111 ? -11.706 -1.155 1.507 1.00 76.38 111 ILE A C 1
ATOM 878 O O . ILE A 1 111 ? -11.081 -1.876 2.278 1.00 76.38 111 ILE A O 1
ATOM 882 N N . A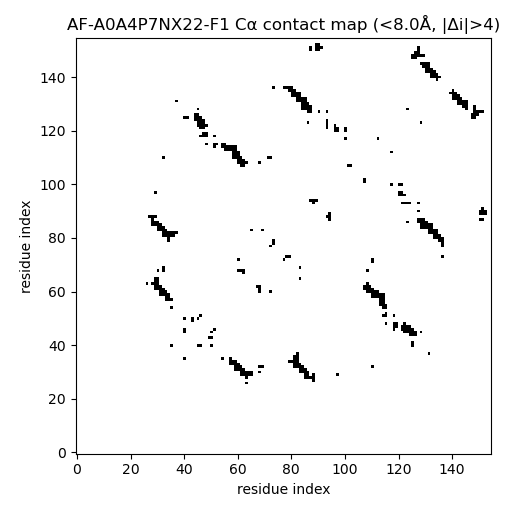SP A 1 112 ? -12.713 -1.596 0.763 1.00 82.19 112 ASP A N 1
ATOM 883 C CA . ASP A 1 112 ? -13.228 -2.961 0.694 1.00 82.19 112 ASP A CA 1
ATOM 884 C C . ASP A 1 112 ? -12.778 -3.684 -0.582 1.00 82.19 112 ASP A C 1
ATOM 886 O O . ASP A 1 112 ? -13.350 -4.709 -0.955 1.00 82.19 112 ASP A O 1
ATOM 890 N N . HIS A 1 113 ? -11.727 -3.184 -1.241 1.00 83.25 113 HIS A N 1
ATOM 891 C CA . HIS A 1 113 ? -11.127 -3.893 -2.364 1.00 83.25 113 HIS A CA 1
ATOM 892 C C . HIS A 1 113 ? -10.493 -5.189 -1.867 1.00 83.25 113 HIS A C 1
ATOM 894 O O . HIS A 1 113 ? -9.814 -5.227 -0.839 1.00 83.25 113 HIS A O 1
ATOM 900 N N . ASP A 1 114 ? -10.695 -6.256 -2.624 1.00 85.88 114 ASP A N 1
ATOM 901 C CA . ASP A 1 114 ? -10.148 -7.567 -2.315 1.00 85.88 114 ASP A CA 1
ATOM 902 C C . ASP A 1 114 ? -8.654 -7.622 -2.686 1.00 85.88 114 ASP A C 1
ATOM 904 O O . ASP A 1 114 ? -8.269 -7.321 -3.822 1.00 85.88 114 ASP A O 1
ATOM 908 N N . PHE A 1 115 ? -7.797 -8.007 -1.732 1.00 86.50 115 PHE A N 1
ATOM 909 C CA . PHE A 1 115 ? -6.349 -8.095 -1.953 1.00 86.50 115 PHE A CA 1
ATOM 910 C C . PHE A 1 115 ? -5.994 -9.060 -3.094 1.00 86.50 115 PHE A C 1
ATOM 912 O O . PHE A 1 115 ? -5.056 -8.814 -3.862 1.00 86.50 115 PHE A O 1
ATOM 919 N N . GLN A 1 116 ? -6.724 -10.170 -3.226 1.00 86.69 116 GLN A N 1
ATOM 920 C CA . GLN A 1 116 ? -6.489 -11.135 -4.291 1.00 86.69 116 GLN A CA 1
ATOM 921 C C . GLN A 1 116 ? -6.848 -10.546 -5.654 1.00 86.69 116 GLN A C 1
ATOM 923 O O . GLN A 1 116 ? -6.052 -10.682 -6.577 1.00 86.69 116 GLN A O 1
ATOM 928 N N . GLN A 1 117 ? -7.986 -9.865 -5.787 1.00 86.31 117 GLN A N 1
ATOM 929 C CA . GLN A 1 117 ? -8.350 -9.194 -7.037 1.00 86.31 117 GLN A CA 1
ATOM 930 C C . GLN A 1 117 ? -7.330 -8.122 -7.409 1.00 86.31 117 GLN A C 1
ATOM 932 O O . GLN A 1 117 ? -6.839 -8.108 -8.533 1.00 86.31 117 GLN A O 1
ATOM 937 N N . PHE A 1 118 ? -6.928 -7.289 -6.453 1.00 89.62 118 PHE A N 1
ATOM 938 C CA . PHE A 1 118 ? -5.901 -6.277 -6.676 1.00 89.62 118 PHE A CA 1
ATOM 939 C C . PHE A 1 118 ? -4.599 -6.864 -7.211 1.00 89.62 118 PHE A C 1
ATOM 941 O O . PHE A 1 118 ? -4.100 -6.435 -8.247 1.00 89.62 118 PHE A O 1
ATOM 948 N N . THR A 1 119 ? -4.070 -7.886 -6.543 1.00 90.31 119 THR A N 1
ATOM 949 C CA . THR A 1 119 ? -2.770 -8.458 -6.911 1.00 90.31 119 THR A CA 1
ATOM 950 C C . THR A 1 119 ? -2.785 -9.300 -8.184 1.00 90.31 119 THR A C 1
ATOM 952 O O . THR A 1 119 ? -1.715 -9.626 -8.687 1.00 90.31 119 THR A O 1
ATOM 955 N N . LEU A 1 120 ? -3.954 -9.633 -8.745 1.00 87.81 120 LEU A N 1
ATOM 956 C CA . LEU A 1 120 ? -4.053 -10.185 -10.104 1.00 87.81 120 LEU A CA 1
ATOM 957 C C . LEU A 1 120 ? -3.761 -9.135 -11.183 1.00 87.81 120 LEU A C 1
ATOM 959 O O . LEU A 1 120 ? -3.349 -9.495 -12.285 1.00 87.81 120 LEU A O 1
ATOM 963 N N . HIS A 1 121 ? -3.984 -7.859 -10.872 1.00 89.38 121 HIS A N 1
ATOM 964 C CA . HIS A 1 121 ? -3.835 -6.745 -11.805 1.00 89.38 121 HIS A CA 1
ATOM 965 C C . HIS A 1 121 ? -2.630 -5.860 -11.498 1.00 89.38 121 HIS A C 1
ATOM 967 O O . HIS A 1 121 ? -2.135 -5.195 -12.403 1.00 89.38 121 HIS A O 1
ATOM 973 N N . VAL A 1 122 ? -2.184 -5.844 -10.241 1.00 90.94 122 VAL A N 1
ATOM 974 C CA . VAL A 1 122 ? -1.147 -4.942 -9.749 1.00 90.94 122 VAL A CA 1
ATOM 975 C C . VAL A 1 122 ? -0.060 -5.714 -9.016 1.00 90.94 122 VAL A C 1
ATOM 977 O O . VAL A 1 122 ? -0.298 -6.362 -7.994 1.00 90.94 122 VAL A O 1
ATOM 980 N N . HIS A 1 123 ? 1.159 -5.576 -9.516 1.00 93.88 123 HIS A N 1
ATOM 981 C CA . HIS A 1 123 ? 2.378 -6.119 -8.955 1.00 93.88 123 HIS A CA 1
ATOM 982 C C . HIS A 1 123 ? 3.259 -4.967 -8.493 1.00 93.88 123 HIS A C 1
ATOM 984 O O . HIS A 1 123 ? 3.789 -4.196 -9.290 1.00 93.88 123 HIS A O 1
ATOM 990 N N . ILE A 1 124 ? 3.453 -4.870 -7.181 1.00 93.25 124 ILE A N 1
ATOM 991 C CA . ILE A 1 124 ? 4.373 -3.896 -6.589 1.00 93.25 124 ILE A CA 1
ATOM 992 C C . ILE A 1 124 ? 5.476 -4.689 -5.898 1.00 93.25 124 ILE A C 1
ATOM 994 O O . ILE A 1 124 ? 5.231 -5.235 -4.817 1.00 93.25 124 ILE A O 1
ATOM 998 N N . PRO A 1 125 ? 6.677 -4.781 -6.490 1.00 94.25 125 PRO A N 1
ATOM 999 C CA . PRO A 1 125 ? 7.817 -5.421 -5.849 1.00 94.25 125 PRO A CA 1
ATOM 1000 C C . PRO A 1 125 ? 8.159 -4.745 -4.521 1.00 94.25 125 PRO A C 1
ATOM 1002 O O . PRO A 1 125 ? 8.045 -3.526 -4.394 1.00 94.25 125 PRO A O 1
ATOM 1005 N N . TRP A 1 126 ? 8.663 -5.509 -3.548 1.00 95.31 126 TRP A N 1
ATOM 1006 C CA . TRP A 1 126 ? 9.129 -4.937 -2.275 1.00 95.31 126 TRP A CA 1
ATOM 1007 C C . TRP A 1 126 ? 10.178 -3.837 -2.489 1.00 95.31 126 TRP A C 1
ATOM 1009 O O . TRP A 1 126 ? 10.120 -2.786 -1.858 1.00 95.31 126 TRP A O 1
ATOM 1019 N N . THR A 1 127 ? 11.075 -4.023 -3.460 1.00 94.69 127 THR A N 1
ATOM 1020 C CA . THR A 1 127 ? 12.102 -3.037 -3.838 1.00 94.69 127 THR A CA 1
ATOM 1021 C C . THR A 1 127 ? 11.543 -1.737 -4.414 1.00 94.69 127 THR A C 1
ATOM 1023 O O . THR A 1 127 ? 12.287 -0.774 -4.564 1.00 94.69 127 THR A O 1
ATOM 1026 N N . SER A 1 128 ? 10.263 -1.707 -4.772 1.00 93.25 128 SER A N 1
ATOM 1027 C CA . SER A 1 128 ? 9.574 -0.532 -5.310 1.00 93.25 128 SER A CA 1
ATOM 1028 C C . SER A 1 128 ? 8.760 0.189 -4.232 1.00 93.25 128 SER A C 1
ATOM 1030 O O . SER A 1 128 ? 8.142 1.211 -4.507 1.00 93.25 128 SER A O 1
ATOM 1032 N N . ILE A 1 129 ? 8.759 -0.305 -2.991 1.00 93.94 129 ILE A N 1
ATOM 1033 C CA . ILE A 1 129 ? 8.111 0.335 -1.842 1.00 93.94 129 ILE A CA 1
ATOM 1034 C C . ILE A 1 129 ? 9.149 1.178 -1.107 1.00 93.94 129 ILE A C 1
ATOM 1036 O O . ILE A 1 129 ? 10.116 0.622 -0.601 1.00 93.94 129 ILE A O 1
ATOM 1040 N N . LYS A 1 130 ? 8.941 2.498 -1.015 1.00 92.69 130 LYS A N 1
ATOM 1041 C CA . LYS A 1 130 ? 9.852 3.450 -0.349 1.00 92.69 130 LYS A CA 1
ATOM 1042 C C . LYS A 1 130 ? 9.777 3.365 1.166 1.00 92.69 130 LYS A C 1
ATOM 1044 O O . LYS A 1 130 ? 10.788 3.431 1.855 1.00 92.69 130 LYS A O 1
ATOM 1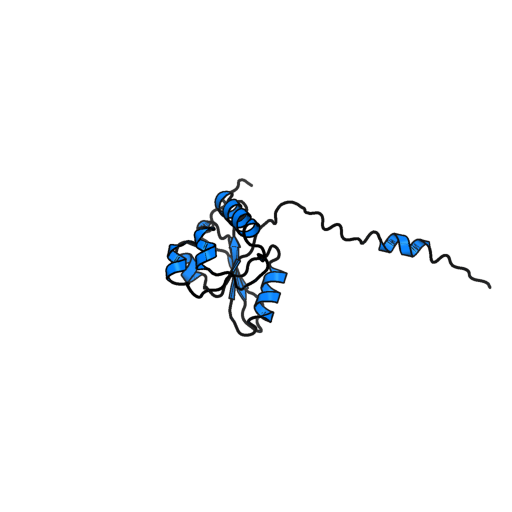049 N N . ALA A 1 131 ? 8.559 3.274 1.680 1.00 93.75 131 ALA A N 1
ATOM 1050 C CA . ALA A 1 131 ? 8.276 3.317 3.103 1.00 93.75 131 ALA A CA 1
ATOM 1051 C C . ALA A 1 131 ? 6.899 2.721 3.385 1.00 93.75 131 ALA A C 1
ATOM 1053 O O . ALA A 1 131 ? 6.066 2.567 2.486 1.00 93.75 131 ALA A O 1
ATOM 1054 N N . HIS A 1 132 ? 6.637 2.455 4.657 1.00 95.50 132 HIS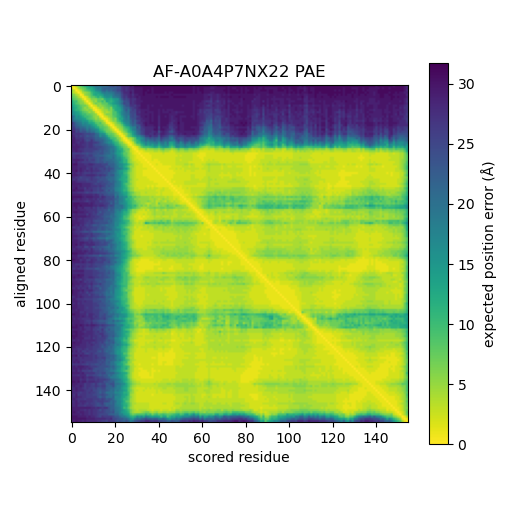 A N 1
ATOM 1055 C CA . HIS A 1 132 ? 5.299 2.177 5.150 1.00 95.50 132 HIS A CA 1
ATOM 1056 C C . HIS A 1 132 ? 5.008 3.016 6.394 1.00 95.50 132 HIS A C 1
ATOM 1058 O O . HIS A 1 132 ? 5.895 3.275 7.203 1.00 95.50 132 HIS A O 1
ATOM 1064 N N . THR A 1 133 ? 3.758 3.433 6.554 1.00 95.94 133 THR A N 1
ATOM 1065 C CA . THR A 1 133 ? 3.273 4.123 7.750 1.00 95.94 133 THR A CA 1
ATOM 1066 C C . THR A 1 133 ? 2.358 3.190 8.527 1.00 95.94 133 THR A C 1
ATOM 1068 O O . THR A 1 133 ? 1.373 2.692 7.983 1.00 95.94 133 THR A O 1
ATOM 1071 N N . LYS A 1 134 ? 2.676 2.949 9.796 1.00 96.50 134 LYS A N 1
ATOM 1072 C CA . LYS A 1 134 ? 1.871 2.169 10.730 1.00 96.50 134 LYS A CA 1
ATOM 1073 C C . LYS A 1 134 ? 0.905 3.086 11.472 1.00 96.50 134 LYS A C 1
ATOM 1075 O O . LYS A 1 134 ? 1.312 4.090 12.055 1.00 96.50 134 LYS A O 1
ATOM 1080 N N . PHE A 1 135 ? -0.359 2.689 11.501 1.00 95.62 135 PHE A N 1
ATOM 1081 C CA . PHE A 1 135 ? -1.425 3.373 12.218 1.00 95.62 135 PHE A CA 1
ATOM 1082 C C . PHE A 1 135 ? -1.910 2.480 13.356 1.00 95.62 135 PHE A C 1
ATOM 1084 O O . PHE A 1 135 ? -2.307 1.334 13.137 1.00 95.62 135 PHE A O 1
ATOM 1091 N N . VAL A 1 136 ? -1.860 3.003 14.582 1.00 95.38 136 VAL A N 1
ATOM 1092 C CA . VAL A 1 136 ? -2.339 2.325 15.792 1.00 95.38 136 VAL A CA 1
ATOM 1093 C C . VAL A 1 136 ? -3.373 3.228 16.466 1.00 95.38 136 VAL A C 1
ATOM 1095 O O . VAL A 1 136 ? -3.076 4.405 16.684 1.00 95.38 136 VAL A O 1
ATOM 1098 N N . PRO A 1 137 ? -4.563 2.714 16.832 1.00 92.81 137 PRO A N 1
ATOM 1099 C CA . PRO A 1 137 ? -5.588 3.516 17.491 1.00 92.81 137 PRO A CA 1
ATOM 1100 C C . PRO A 1 137 ? -5.052 4.263 18.720 1.00 92.81 137 PRO A C 1
ATOM 1102 O O . PRO A 1 137 ? -4.478 3.665 19.631 1.00 92.81 137 PRO A O 1
ATOM 1105 N N . GLY A 1 138 ? -5.246 5.583 18.740 1.00 90.94 138 GLY A N 1
ATOM 1106 C CA . GLY A 1 138 ? -4.818 6.451 19.840 1.00 90.94 138 GLY A CA 1
ATOM 1107 C C . GLY A 1 138 ? -3.324 6.793 19.869 1.00 90.94 138 GLY A C 1
ATOM 1108 O O . GLY A 1 138 ? -2.878 7.414 20.833 1.00 90.94 138 GLY A O 1
ATOM 1109 N N . GLN A 1 139 ? -2.551 6.422 18.846 1.00 93.31 139 GLN A N 1
ATOM 1110 C CA . GLN A 1 139 ? -1.132 6.764 18.725 1.00 93.31 139 GLN A CA 1
ATOM 1111 C C . GLN A 1 139 ? -0.881 7.615 17.479 1.00 93.31 139 GLN A C 1
ATOM 1113 O O . GLN A 1 139 ? -1.654 7.587 16.523 1.00 93.31 139 GLN A O 1
ATOM 1118 N N . GLN A 1 140 ? 0.210 8.382 17.497 1.00 92.31 140 GLN A N 1
ATOM 1119 C CA . GLN A 1 140 ? 0.659 9.081 16.295 1.00 92.31 140 GLN A CA 1
ATOM 1120 C C . GLN A 1 140 ? 1.149 8.060 15.256 1.00 92.31 140 GLN A C 1
ATOM 1122 O O . GLN A 1 140 ? 1.814 7.097 15.648 1.00 92.31 140 GLN A O 1
ATOM 1127 N N . PRO A 1 141 ? 0.846 8.250 13.958 1.00 93.62 141 PRO A N 1
ATOM 1128 C CA . PRO A 1 141 ? 1.341 7.365 12.912 1.00 93.62 141 PRO A CA 1
ATOM 1129 C C . PRO A 1 141 ? 2.870 7.354 12.862 1.00 93.62 141 PRO A C 1
ATOM 1131 O O . PRO A 1 141 ? 3.513 8.400 12.955 1.00 93.62 141 PRO A O 1
ATOM 1134 N N . GLU A 1 142 ? 3.448 6.173 12.666 1.00 93.81 142 GLU A N 1
ATOM 1135 C CA . GLU A 1 142 ? 4.897 5.981 12.586 1.00 93.81 142 GLU A CA 1
ATOM 1136 C C . GLU A 1 142 ? 5.274 5.548 11.171 1.00 93.81 142 GLU A C 1
ATOM 1138 O O . G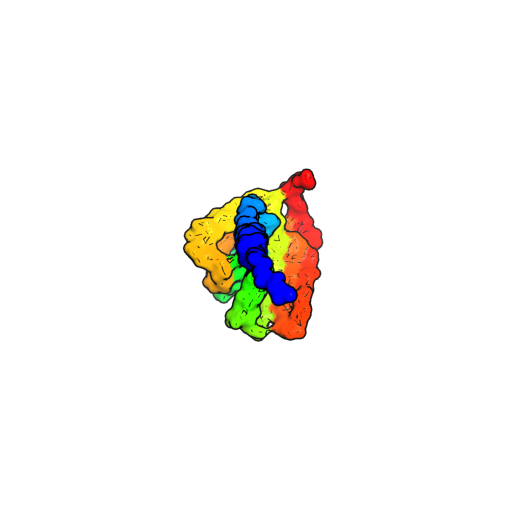LU A 1 142 ? 4.752 4.556 10.669 1.00 93.81 142 GLU A O 1
ATOM 1143 N N . THR A 1 143 ? 6.166 6.291 10.514 1.00 94.56 143 THR A N 1
ATOM 1144 C CA . THR A 1 143 ? 6.661 5.937 9.177 1.00 94.56 143 THR A CA 1
ATOM 1145 C C . THR A 1 143 ? 8.038 5.304 9.277 1.00 94.56 143 THR A C 1
ATOM 1147 O O . THR A 1 143 ? 8.933 5.856 9.911 1.00 94.56 143 THR A O 1
ATOM 1150 N N . THR A 1 144 ? 8.211 4.171 8.606 1.00 95.25 144 THR A N 1
ATOM 1151 C CA . THR A 1 144 ? 9.474 3.444 8.514 1.00 95.25 144 THR A CA 1
ATOM 1152 C C . THR A 1 144 ? 9.887 3.337 7.050 1.00 95.25 144 THR A C 1
ATOM 1154 O O . THR A 1 144 ? 9.126 2.853 6.207 1.00 95.25 144 THR A O 1
ATOM 1157 N N . GLU A 1 145 ? 11.095 3.806 6.744 1.00 94.19 145 GLU A N 1
ATOM 1158 C CA . GLU A 1 145 ? 11.699 3.669 5.418 1.00 94.19 145 GLU A CA 1
ATOM 1159 C C . GLU A 1 145 ? 12.061 2.208 5.134 1.00 94.19 145 GLU A C 1
ATOM 1161 O O . GLU A 1 145 ? 12.458 1.460 6.029 1.00 94.19 145 GLU A O 1
ATOM 1166 N N . ASN A 1 146 ? 11.918 1.795 3.878 1.00 94.31 146 ASN A N 1
ATOM 1167 C CA . ASN A 1 146 ? 12.283 0.459 3.438 1.00 94.31 146 ASN A CA 1
ATOM 1168 C C . ASN A 1 146 ? 13.756 0.436 2.991 1.00 94.31 146 ASN A C 1
ATOM 1170 O O . ASN A 1 146 ? 14.073 0.992 1.937 1.00 94.31 146 ASN A O 1
ATOM 1174 N N . PRO A 1 147 ? 14.660 -0.252 3.712 1.00 93.19 147 PRO A N 1
ATOM 1175 C CA . PRO A 1 147 ? 16.075 -0.307 3.343 1.00 93.19 147 PRO A CA 1
ATOM 1176 C C . PRO A 1 147 ? 16.336 -1.082 2.043 1.00 93.19 147 PRO A C 1
ATOM 1178 O O . PRO A 1 147 ? 17.414 -0.960 1.468 1.00 93.19 147 PRO A O 1
ATOM 1181 N N . ALA A 1 148 ? 15.376 -1.887 1.577 1.00 93.38 148 ALA A N 1
ATOM 1182 C CA . ALA A 1 148 ? 15.469 -2.626 0.321 1.00 93.38 148 ALA A CA 1
ATOM 1183 C C . ALA A 1 148 ? 14.941 -1.834 -0.890 1.00 93.38 148 ALA A C 1
ATOM 1185 O O . ALA A 1 148 ? 14.938 -2.365 -2.004 1.00 93.38 148 ALA A O 1
ATOM 1186 N N . TRP A 1 149 ? 14.466 -0.598 -0.695 1.00 93.12 149 TRP A N 1
ATOM 1187 C CA . TRP A 1 149 ? 14.012 0.247 -1.795 1.00 93.12 149 TRP A CA 1
ATOM 1188 C C . TRP A 1 149 ? 15.159 0.544 -2.766 1.00 93.12 149 TRP A C 1
ATOM 1190 O O . TRP A 1 149 ? 16.266 0.907 -2.368 1.00 93.12 149 TRP A O 1
ATOM 1200 N N . VAL A 1 150 ? 14.874 0.405 -4.059 1.00 89.62 150 VAL A N 1
ATOM 1201 C CA . VAL A 1 150 ? 15.791 0.743 -5.145 1.00 89.62 150 VAL A CA 1
ATOM 1202 C C . VAL A 1 150 ? 15.105 1.783 -6.030 1.00 89.62 150 VAL A C 1
ATOM 1204 O O . VAL A 1 150 ? 14.106 1.433 -6.663 1.00 89.62 150 VAL A O 1
ATOM 1207 N N . PRO A 1 151 ? 15.631 3.020 -6.123 1.00 84.44 151 PRO A N 1
ATOM 1208 C CA . PRO A 1 151 ? 15.103 4.036 -7.028 1.00 84.44 151 PRO A CA 1
ATOM 1209 C C . PRO A 1 151 ? 15.060 3.508 -8.466 1.00 84.44 151 PRO A C 1
ATOM 1211 O O . PRO A 1 151 ? 16.039 2.926 -8.944 1.00 84.44 151 PRO A O 1
ATOM 1214 N N . LYS A 1 152 ? 13.918 3.665 -9.144 1.00 79.00 152 LYS A N 1
ATOM 1215 C CA . LYS A 1 152 ? 13.723 3.167 -10.519 1.00 79.00 152 LYS A CA 1
ATOM 1216 C C . LYS A 1 152 ? 13.739 4.268 -11.580 1.00 79.00 152 LYS A C 1
ATOM 1218 O O . LYS A 1 152 ? 14.076 3.972 -12.723 1.00 79.00 152 LYS A O 1
ATOM 1223 N N . GLY A 1 153 ? 13.454 5.514 -11.207 1.00 65.94 153 GLY A N 1
ATOM 1224 C CA . GLY A 1 153 ? 13.638 6.689 -12.061 1.00 65.94 153 GLY A CA 1
ATOM 1225 C C . GLY A 1 153 ? 15.007 7.347 -11.894 1.00 65.94 153 GLY A C 1
ATOM 1226 O O . GLY A 1 153 ? 15.599 7.304 -10.816 1.00 65.94 153 GLY A O 1
ATOM 1227 N N . GLY A 1 154 ? 15.494 7.970 -12.970 1.00 49.84 154 GLY A N 1
ATOM 1228 C CA . GLY A 1 154 ? 16.583 8.945 -12.895 1.00 49.84 154 GLY A CA 1
ATOM 1229 C C . GLY A 1 154 ? 16.085 10.240 -12.251 1.00 49.84 154 GLY A C 1
ATOM 1230 O O . GLY A 1 154 ? 14.938 10.621 -12.477 1.00 49.84 154 GLY A O 1
ATOM 1231 N N . GLU A 1 155 ? 16.934 10.850 -11.425 1.00 40.47 155 GLU A N 1
ATOM 1232 C CA . GLU A 1 155 ? 16.685 12.115 -10.710 1.00 40.47 155 GLU A CA 1
ATOM 1233 C C . GLU A 1 155 ? 16.136 13.249 -11.592 1.00 40.47 155 GLU A C 1
ATOM 1235 O O . GLU A 1 155 ? 16.596 13.395 -12.750 1.00 40.47 155 GLU A O 1
#